Protein AF-A0A022PMG9-F1 (afdb_monomer_lite)

Secondary structure (DSSP, 8-state):
-PPPHHHHHHHHHHHHHHHHHHHTTS-EEEEHHHHT----B-TTSPBPTTS---HHHHHHHHHHHHHHHHTTSEEEEEETTEEEEEEE----

Organism: NCBI:txid2805098

Structure (mmCIF, N/CA/C/O backbone):
data_AF-A0A022PMG9-F1
#
_entry.id   AF-A0A022PMG9-F1
#
loop_
_atom_site.group_PDB
_atom_site.id
_atom_site.type_symbol
_atom_site.label_atom_id
_atom_site.label_alt_id
_atom_site.label_comp_id
_atom_site.label_asym_id
_atom_site.label_entity_id
_atom_site.label_seq_id
_atom_site.pdbx_PDB_ins_code
_atom_site.Cartn_x
_atom_site.Cartn_y
_atom_site.Cartn_z
_atom_site.occupancy
_atom_site.B_iso_or_equiv
_atom_site.auth_seq_id
_atom_site.auth_comp_id
_atom_site.auth_asym_id
_atom_site.auth_atom_id
_atom_site.pdbx_PDB_model_num
ATOM 1 N N . MET A 1 1 ? 17.743 14.261 7.035 1.00 40.28 1 MET A N 1
ATOM 2 C CA . MET A 1 1 ? 17.166 13.554 8.198 1.00 40.28 1 MET A CA 1
ATOM 3 C C . MET A 1 1 ? 16.728 12.207 7.668 1.00 40.28 1 MET A C 1
ATOM 5 O O . MET A 1 1 ? 16.035 12.203 6.663 1.00 40.28 1 MET A O 1
ATOM 9 N N . SER A 1 2 ? 17.220 11.099 8.216 1.00 53.66 2 SER A N 1
ATOM 10 C CA . SER A 1 2 ? 16.863 9.762 7.732 1.00 53.66 2 SER A CA 1
ATOM 11 C C . SER A 1 2 ? 15.374 9.529 7.982 1.00 53.66 2 SER A C 1
ATOM 13 O O . SER A 1 2 ? 14.958 9.580 9.137 1.00 53.66 2 SER A O 1
ATOM 15 N N . THR A 1 3 ? 14.587 9.300 6.933 1.00 64.75 3 THR A N 1
ATOM 16 C CA . THR A 1 3 ? 13.172 8.937 7.072 1.00 64.75 3 THR A CA 1
ATOM 17 C C . THR A 1 3 ? 13.071 7.631 7.853 1.00 64.75 3 THR A C 1
ATOM 19 O O . THR A 1 3 ? 13.715 6.636 7.515 1.00 64.75 3 THR A O 1
ATOM 22 N N . THR A 1 4 ? 12.298 7.627 8.930 1.00 85.75 4 THR A N 1
ATOM 23 C CA . THR A 1 4 ? 12.041 6.424 9.723 1.00 85.75 4 THR A CA 1
ATOM 24 C C . THR A 1 4 ? 11.052 5.505 9.002 1.00 85.75 4 THR A C 1
ATOM 26 O O . THR A 1 4 ? 10.231 5.954 8.201 1.00 85.75 4 THR A O 1
ATOM 29 N N . ASN A 1 5 ? 11.065 4.206 9.325 1.00 88.56 5 ASN A N 1
ATOM 30 C CA . ASN A 1 5 ? 10.100 3.255 8.756 1.00 88.56 5 ASN A CA 1
ATOM 31 C C . ASN A 1 5 ? 8.642 3.691 8.988 1.00 88.56 5 ASN A C 1
ATOM 33 O O . ASN A 1 5 ? 7.798 3.456 8.131 1.00 88.56 5 ASN A O 1
ATOM 37 N N . ILE A 1 6 ? 8.340 4.340 10.120 1.00 91.69 6 ILE A N 1
ATOM 38 C CA . ILE A 1 6 ? 6.976 4.794 10.419 1.00 91.69 6 ILE A CA 1
ATOM 39 C C . ILE A 1 6 ? 6.560 5.991 9.557 1.00 91.69 6 ILE A C 1
ATOM 41 O O . ILE A 1 6 ? 5.420 6.049 9.110 1.00 91.69 6 ILE A O 1
ATOM 45 N N . GLU A 1 7 ? 7.473 6.922 9.274 1.00 89.69 7 GLU A N 1
ATOM 46 C CA . GLU A 1 7 ? 7.198 8.055 8.383 1.00 89.69 7 GLU A CA 1
ATOM 47 C C . GLU A 1 7 ? 6.943 7.569 6.955 1.00 89.69 7 GLU A C 1
ATOM 49 O O . GLU A 1 7 ? 5.934 7.936 6.358 1.00 89.69 7 GLU A O 1
ATOM 54 N N . LYS A 1 8 ? 7.783 6.654 6.457 1.00 87.19 8 LYS A N 1
ATOM 55 C CA . LYS A 1 8 ? 7.614 6.038 5.134 1.00 87.19 8 LYS A CA 1
ATOM 56 C C . LYS A 1 8 ? 6.310 5.247 5.019 1.00 87.19 8 LYS A C 1
ATOM 58 O O . LYS A 1 8 ? 5.610 5.339 4.015 1.00 87.19 8 LYS A O 1
ATOM 63 N N . PHE A 1 9 ? 5.966 4.488 6.060 1.00 92.94 9 PHE A N 1
ATOM 64 C CA . PHE A 1 9 ? 4.685 3.791 6.140 1.00 92.94 9 PHE A CA 1
ATOM 65 C C . PHE A 1 9 ? 3.512 4.771 6.054 1.00 92.94 9 PHE A C 1
ATOM 67 O O . PHE A 1 9 ? 2.629 4.590 5.220 1.00 92.94 9 PHE A O 1
ATOM 74 N N . ASN A 1 10 ? 3.523 5.835 6.861 1.00 91.69 10 ASN A N 1
ATOM 75 C CA . ASN A 1 10 ? 2.454 6.834 6.868 1.00 91.69 10 ASN A CA 1
ATOM 76 C C . ASN A 1 10 ? 2.289 7.523 5.507 1.00 91.69 10 ASN A C 1
ATOM 78 O O . ASN A 1 10 ? 1.161 7.764 5.082 1.00 91.69 10 ASN A O 1
ATOM 82 N N . GLU A 1 11 ? 3.392 7.815 4.819 1.00 91.00 11 GLU A N 1
ATOM 83 C CA . GLU A 1 11 ? 3.376 8.413 3.484 1.00 91.00 11 GLU A CA 1
ATOM 84 C C . GLU A 1 11 ? 2.707 7.488 2.458 1.00 91.00 11 GLU A C 1
ATOM 86 O O . GLU A 1 11 ? 1.732 7.879 1.812 1.00 91.00 11 GLU A O 1
ATOM 91 N N . ILE A 1 12 ? 3.154 6.229 2.376 1.00 92.06 12 ILE A N 1
ATOM 92 C CA . ILE A 1 12 ? 2.588 5.226 1.460 1.00 92.06 12 ILE A CA 1
ATOM 93 C C . ILE A 1 12 ? 1.100 5.000 1.751 1.00 92.06 12 ILE A C 1
ATOM 95 O O . ILE A 1 12 ? 0.280 4.985 0.831 1.00 92.06 12 ILE A O 1
ATOM 99 N N . VAL A 1 13 ? 0.729 4.862 3.027 1.00 94.56 13 VAL A N 1
ATOM 100 C CA . VAL A 1 13 ? -0.670 4.705 3.451 1.00 94.56 13 VAL A CA 1
ATOM 101 C C . VAL A 1 13 ? -1.508 5.913 3.036 1.00 94.56 13 VAL A C 1
ATOM 103 O O . VAL A 1 13 ? -2.618 5.737 2.531 1.00 94.56 13 VAL A O 1
ATOM 106 N N . GLY A 1 14 ? -0.984 7.130 3.202 1.00 93.44 14 GLY A N 1
ATOM 107 C CA . GLY A 1 14 ? -1.653 8.362 2.788 1.00 93.44 14 GLY A CA 1
ATOM 108 C C . GLY A 1 14 ? -1.971 8.378 1.293 1.00 93.44 14 GLY A C 1
ATOM 109 O O . GLY A 1 14 ? -3.105 8.672 0.910 1.00 93.44 14 GLY A O 1
ATOM 110 N N . ILE A 1 15 ? -1.009 7.987 0.453 1.00 92.94 15 ILE A N 1
ATOM 111 C CA . ILE A 1 15 ? -1.184 7.907 -1.006 1.00 92.94 15 ILE A CA 1
ATOM 112 C C . ILE A 1 15 ? -2.211 6.828 -1.378 1.00 92.94 15 ILE A C 1
ATOM 114 O O . ILE A 1 15 ? -3.120 7.086 -2.172 1.00 92.94 15 ILE A O 1
ATOM 118 N N . ILE A 1 16 ? -2.104 5.630 -0.789 1.00 94.44 16 ILE A N 1
ATOM 119 C CA . ILE A 1 16 ? -3.039 4.519 -1.027 1.00 94.44 16 ILE A CA 1
ATOM 120 C C . ILE A 1 16 ? -4.467 4.940 -0.678 1.00 94.44 16 ILE A C 1
ATOM 122 O O . ILE A 1 16 ? -5.378 4.780 -1.491 1.00 94.44 16 ILE A O 1
ATOM 126 N N . PHE A 1 17 ? -4.676 5.488 0.519 1.00 94.81 17 PHE A N 1
ATOM 127 C CA . PHE A 1 17 ? -6.003 5.913 0.945 1.00 94.81 17 PHE A CA 1
ATOM 128 C C . PHE A 1 17 ? -6.529 7.067 0.104 1.00 94.81 17 PHE A C 1
ATOM 130 O O . PHE A 1 17 ? -7.700 7.016 -0.255 1.00 94.81 17 PHE A O 1
ATOM 137 N N . GLY A 1 18 ? -5.700 8.039 -0.285 1.00 94.19 18 GLY A N 1
ATOM 138 C CA . GLY A 1 18 ? -6.102 9.095 -1.219 1.00 94.19 18 GLY A CA 1
ATOM 139 C C . GLY A 1 18 ? -6.720 8.521 -2.497 1.00 94.19 18 GLY A C 1
ATOM 140 O O . GLY A 1 18 ? -7.879 8.802 -2.800 1.00 94.19 18 GLY A O 1
ATOM 141 N N . LYS A 1 19 ? -6.004 7.612 -3.172 1.00 94.12 19 LYS A N 1
ATOM 142 C CA . LYS A 1 19 ? -6.488 6.947 -4.397 1.00 94.12 19 LYS A CA 1
ATOM 143 C C . LYS A 1 19 ? -7.774 6.145 -4.179 1.00 94.12 19 LYS A C 1
ATOM 145 O O . LYS A 1 19 ? -8.690 6.194 -5.003 1.00 94.12 19 LYS A O 1
ATOM 150 N N . LEU A 1 20 ? -7.854 5.392 -3.079 1.00 94.50 20 LEU A N 1
ATOM 151 C CA . LEU A 1 20 ? -9.038 4.591 -2.759 1.00 94.50 20 LEU A CA 1
ATOM 152 C C . LEU A 1 20 ? -10.255 5.462 -2.423 1.00 94.50 20 LEU A C 1
ATOM 154 O O . LEU A 1 20 ? -11.361 5.120 -2.837 1.00 94.50 20 LEU A O 1
ATOM 158 N N . TYR A 1 21 ? -10.068 6.577 -1.711 1.00 94.25 21 TYR A N 1
ATOM 159 C CA . TYR A 1 21 ? -11.139 7.526 -1.403 1.00 94.25 21 TYR A CA 1
ATOM 160 C C . TYR A 1 21 ? -11.649 8.231 -2.659 1.00 94.25 21 TYR A C 1
ATOM 162 O O . TYR A 1 21 ? -12.860 8.331 -2.838 1.00 94.25 21 TYR A O 1
ATOM 170 N N . GLU A 1 22 ? -10.754 8.665 -3.547 1.00 95.00 22 GLU A N 1
ATOM 171 C CA . GLU A 1 22 ? -11.121 9.280 -4.831 1.00 95.00 22 GLU A CA 1
ATOM 172 C C . GLU A 1 22 ? -11.927 8.333 -5.724 1.00 95.00 22 GLU A C 1
ATOM 174 O O . GLU A 1 22 ? -12.825 8.765 -6.447 1.00 95.00 22 GLU A O 1
ATOM 179 N N . SER A 1 23 ? -11.624 7.036 -5.660 1.00 94.75 23 SER A N 1
ATOM 180 C CA . SER A 1 23 ? -12.257 6.022 -6.504 1.00 94.75 23 SER A CA 1
ATOM 181 C C . SER A 1 23 ? -13.467 5.354 -5.856 1.00 94.75 23 SER A C 1
ATOM 183 O O . SER A 1 2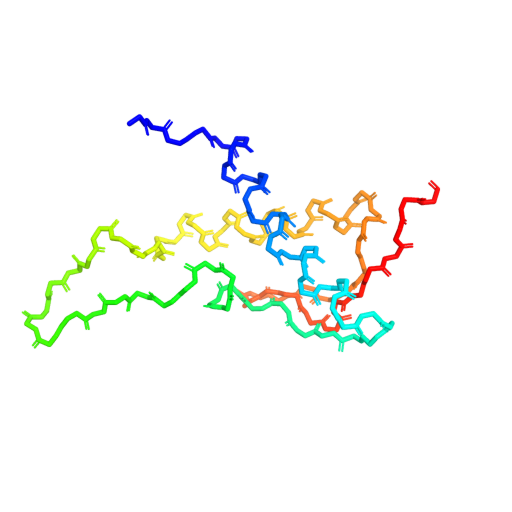3 ? -14.152 4.577 -6.519 1.00 94.75 23 SER A O 1
ATOM 185 N N . PHE A 1 24 ? -13.752 5.608 -4.578 1.00 91.50 24 PHE A N 1
ATOM 186 C CA . PHE A 1 24 ? -14.791 4.889 -3.846 1.00 91.50 24 PHE A CA 1
ATOM 187 C C . PHE A 1 24 ? -16.174 5.028 -4.518 1.00 91.50 24 PHE A C 1
ATOM 189 O O . PHE A 1 24 ? -16.568 6.137 -4.885 1.00 91.50 24 PHE A O 1
ATOM 196 N N . PRO A 1 25 ? -16.965 3.940 -4.649 1.00 93.19 25 PRO A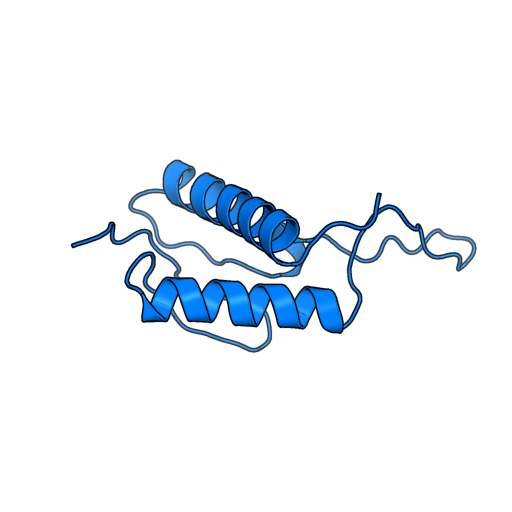 N 1
ATOM 197 C CA . PRO A 1 25 ? -16.732 2.565 -4.178 1.00 93.19 25 PRO A CA 1
ATOM 198 C C . PRO A 1 25 ? -16.107 1.634 -5.237 1.00 93.19 25 PRO A C 1
ATOM 200 O O . PRO A 1 25 ? -16.213 0.409 -5.135 1.00 93.19 25 PRO A O 1
ATOM 203 N N . LEU A 1 26 ? -15.520 2.186 -6.300 1.00 95.19 26 LEU A N 1
ATOM 204 C CA . LEU A 1 26 ? -14.916 1.409 -7.376 1.00 95.19 26 LEU A CA 1
ATOM 205 C C . LEU A 1 26 ? -13.629 0.731 -6.907 1.00 95.19 26 LEU A C 1
ATOM 207 O O . LEU A 1 26 ? -12.859 1.257 -6.106 1.00 95.19 26 LEU A O 1
ATOM 211 N N . LYS A 1 27 ? -13.407 -0.465 -7.450 1.00 96.50 27 LYS A N 1
ATOM 212 C CA . LYS A 1 27 ? -12.176 -1.226 -7.255 1.00 96.50 27 LYS A CA 1
ATOM 213 C C . LYS A 1 27 ? -11.125 -0.712 -8.229 1.00 96.50 27 LYS A C 1
ATOM 215 O O . LYS A 1 27 ? -11.422 -0.623 -9.420 1.00 96.50 27 LYS A O 1
ATOM 220 N N . ILE A 1 28 ? -9.921 -0.453 -7.741 1.00 96.31 28 ILE A N 1
ATOM 221 C CA . ILE A 1 28 ? -8.785 -0.003 -8.555 1.00 96.31 28 ILE A CA 1
ATOM 222 C C . ILE A 1 28 ? -7.585 -0.921 -8.365 1.00 96.31 28 ILE A C 1
ATOM 224 O O . ILE A 1 28 ? -7.526 -1.679 -7.401 1.00 96.31 28 ILE A O 1
ATOM 228 N N . ASP A 1 29 ? -6.626 -0.849 -9.275 1.00 95.38 29 ASP A N 1
ATOM 229 C CA . ASP A 1 29 ? -5.336 -1.495 -9.073 1.00 95.38 29 ASP A CA 1
ATOM 230 C C . ASP A 1 29 ? -4.390 -0.506 -8.375 1.00 95.38 29 ASP A C 1
ATOM 232 O O . ASP A 1 29 ? -4.367 0.681 -8.693 1.00 95.38 29 ASP A O 1
ATOM 236 N N . LEU A 1 30 ? -3.659 -0.989 -7.372 1.00 93.88 30 LEU A N 1
ATOM 237 C CA . LEU A 1 30 ? -2.607 -0.259 -6.670 1.00 93.88 30 LEU A CA 1
ATOM 238 C C . LEU A 1 30 ? -1.276 -0.888 -7.063 1.00 93.88 30 LEU A C 1
ATOM 240 O O . LEU A 1 30 ? -0.895 -1.926 -6.515 1.00 93.88 30 LEU A O 1
ATOM 244 N N . LEU A 1 31 ? -0.584 -0.282 -8.021 1.00 88.81 31 LEU A N 1
ATOM 245 C CA . LEU A 1 31 ? 0.711 -0.761 -8.492 1.00 88.81 31 LEU A CA 1
ATOM 246 C C . LEU A 1 31 ? 1.838 0.013 -7.811 1.00 88.81 31 LEU A C 1
ATOM 248 O O . LEU A 1 31 ? 1.754 1.232 -7.670 1.00 88.81 31 LEU A O 1
ATOM 252 N N . SER A 1 32 ? 2.926 -0.668 -7.443 1.00 83.69 32 SER A N 1
ATOM 253 C CA . SER A 1 32 ? 4.063 -0.027 -6.760 1.00 83.69 32 SER A CA 1
ATOM 254 C C . SER A 1 32 ? 4.612 1.174 -7.536 1.00 83.69 32 SER A C 1
ATOM 256 O O . SER A 1 32 ? 4.939 2.202 -6.950 1.00 83.69 32 SER A O 1
ATOM 258 N N . ILE A 1 33 ? 4.636 1.061 -8.867 1.00 79.69 33 ILE A N 1
ATOM 259 C CA . ILE A 1 33 ? 5.109 2.092 -9.800 1.00 79.69 33 ILE A CA 1
ATOM 260 C C . ILE A 1 33 ? 4.266 3.376 -9.760 1.00 79.69 33 ILE A C 1
ATOM 262 O O . ILE A 1 33 ? 4.776 4.465 -9.989 1.00 79.69 33 ILE A O 1
ATOM 266 N N . GLU A 1 34 ? 2.978 3.273 -9.424 1.00 77.44 34 GLU A N 1
ATOM 267 C CA . GLU A 1 34 ? 2.053 4.411 -9.360 1.00 77.44 34 GLU A CA 1
ATOM 268 C C . GLU A 1 34 ? 2.016 5.076 -7.979 1.00 77.44 34 GLU A C 1
ATOM 270 O O . GLU A 1 34 ? 1.376 6.117 -7.813 1.00 77.44 34 GLU A O 1
ATOM 275 N N . ILE A 1 35 ? 2.627 4.435 -6.981 1.00 76.38 35 ILE A N 1
ATOM 276 C CA . ILE A 1 35 ? 2.604 4.858 -5.578 1.00 76.38 35 ILE A CA 1
ATOM 277 C C . ILE A 1 35 ? 3.969 5.398 -5.164 1.00 76.38 35 ILE A C 1
ATOM 279 O O . ILE A 1 35 ? 4.034 6.440 -4.523 1.00 76.38 35 ILE A O 1
ATOM 283 N N . ILE A 1 36 ? 5.044 4.707 -5.544 1.00 74.75 36 ILE A N 1
ATOM 284 C CA . ILE A 1 36 ? 6.425 5.057 -5.184 1.00 74.75 36 ILE A CA 1
ATOM 285 C C . ILE A 1 36 ? 7.200 5.634 -6.390 1.00 74.75 36 ILE A C 1
ATOM 287 O O . ILE A 1 36 ? 8.234 6.269 -6.206 1.00 74.75 36 ILE A O 1
ATOM 291 N N . GLY A 1 37 ? 6.674 5.486 -7.614 1.00 65.50 37 GLY A N 1
ATOM 292 C CA . GLY A 1 37 ? 7.240 6.043 -8.850 1.00 65.50 37 GLY A CA 1
ATOM 293 C C . GLY A 1 37 ? 8.051 5.051 -9.696 1.00 65.50 37 GLY A C 1
ATOM 294 O O . GLY A 1 37 ? 8.231 3.890 -9.330 1.00 65.50 37 GLY A O 1
ATOM 295 N N . GLU A 1 38 ? 8.523 5.514 -10.861 1.00 53.06 38 GLU A N 1
ATOM 296 C CA . GLU A 1 38 ? 9.526 4.828 -11.695 1.00 53.06 38 GLU A CA 1
ATOM 297 C C . GLU A 1 38 ? 10.948 5.191 -11.238 1.00 53.06 38 GLU A C 1
ATOM 299 O O . GLU A 1 38 ? 11.160 6.314 -10.769 1.00 53.06 38 GL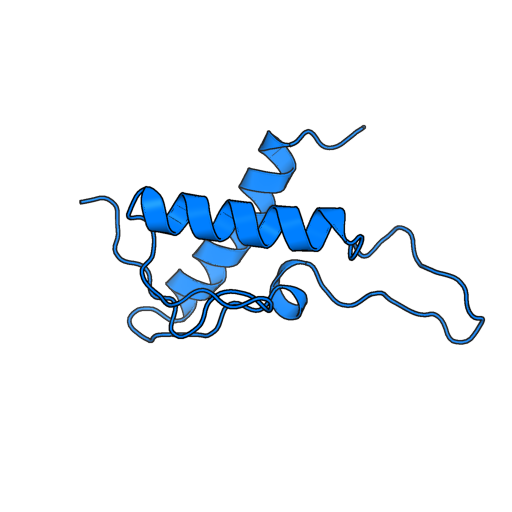U A O 1
ATOM 304 N N . PRO A 1 39 ? 11.960 4.326 -11.454 1.00 50.00 39 PRO A N 1
ATOM 305 C CA . PRO A 1 39 ? 13.337 4.793 -11.441 1.00 50.00 39 PRO A CA 1
ATOM 306 C C . PRO A 1 39 ? 13.502 5.826 -12.559 1.00 50.00 39 PRO A C 1
ATOM 308 O O . PRO A 1 39 ? 13.418 5.486 -13.741 1.00 50.00 39 PRO A O 1
ATOM 311 N N . LEU A 1 40 ? 13.772 7.085 -12.209 1.00 45.94 40 LEU A N 1
ATOM 312 C CA . LEU A 1 40 ? 14.234 8.062 -13.191 1.00 45.94 40 LEU A CA 1
ATOM 313 C C . LEU A 1 40 ? 15.627 7.638 -13.672 1.00 45.94 40 LEU A C 1
ATOM 315 O O . LEU A 1 40 ? 16.633 7.919 -13.022 1.00 45.94 40 LEU A O 1
ATOM 319 N N . GLN A 1 41 ? 15.689 6.951 -14.815 1.00 44.88 41 GLN A N 1
ATOM 320 C CA . GLN A 1 41 ? 16.919 6.875 -15.598 1.00 44.88 41 GLN A CA 1
ATOM 321 C C . GLN A 1 41 ? 17.063 8.177 -16.378 1.00 44.88 41 GLN A C 1
ATOM 323 O O . GLN A 1 41 ? 16.299 8.440 -17.310 1.00 44.88 41 GLN A O 1
ATOM 328 N N . TYR A 1 42 ? 18.054 8.991 -16.020 1.00 50.97 42 TYR A N 1
ATOM 329 C CA . TYR A 1 42 ? 18.463 10.079 -16.896 1.00 50.97 42 TYR A CA 1
ATOM 330 C C . TYR A 1 42 ? 19.122 9.515 -18.158 1.00 50.97 42 TYR A C 1
ATOM 332 O O . TYR A 1 42 ? 19.756 8.459 -18.146 1.00 50.97 42 TYR A O 1
ATOM 340 N N . SER A 1 43 ? 19.013 10.257 -19.260 1.00 48.69 43 SER A N 1
ATOM 341 C CA . SER A 1 43 ? 19.591 9.909 -20.565 1.00 48.69 43 SER A CA 1
ATOM 342 C C . SER A 1 43 ? 21.120 9.742 -20.558 1.00 48.69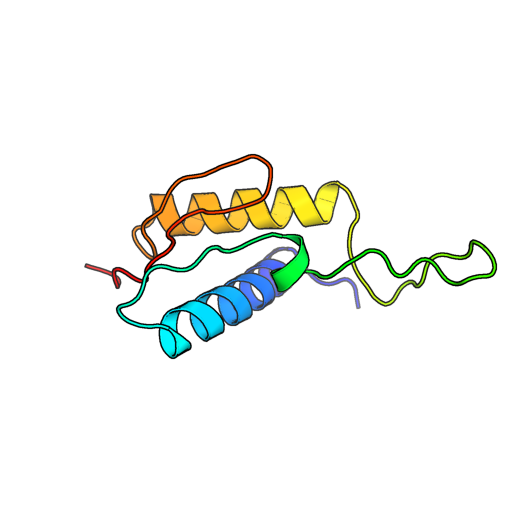 43 SER A C 1
ATOM 344 O O . SER A 1 43 ? 21.679 9.277 -21.549 1.00 48.69 43 SER A O 1
ATOM 346 N N . ASP A 1 44 ? 21.801 10.144 -19.480 1.00 63.91 44 ASP A N 1
ATOM 347 C CA . ASP A 1 44 ? 23.247 9.989 -19.282 1.00 63.91 44 ASP A CA 1
ATOM 348 C C . ASP A 1 44 ? 23.634 8.724 -18.483 1.00 63.91 44 ASP A C 1
ATOM 350 O O . ASP A 1 44 ? 24.819 8.480 -18.256 1.00 63.91 44 ASP A O 1
ATOM 354 N N . GLY A 1 45 ? 22.654 7.909 -18.076 1.00 53.12 45 GLY A N 1
ATOM 355 C CA . GLY A 1 45 ? 22.867 6.692 -17.292 1.00 53.12 45 GLY A CA 1
ATOM 356 C C . GLY A 1 45 ? 23.055 6.916 -15.788 1.00 53.12 45 GLY A C 1
ATOM 357 O O . GLY A 1 45 ? 23.395 5.963 -15.084 1.00 53.12 45 GLY A O 1
ATOM 358 N N . THR A 1 46 ? 22.846 8.133 -15.278 1.00 53.16 46 THR A N 1
ATOM 359 C CA . THR A 1 46 ? 22.825 8.424 -13.840 1.00 53.16 46 THR A CA 1
ATOM 360 C C . THR A 1 46 ? 21.433 8.212 -13.240 1.00 53.16 46 THR A C 1
ATOM 362 O O . THR A 1 46 ? 20.404 8.400 -13.894 1.00 53.16 46 THR A O 1
ATOM 365 N N . TYR A 1 47 ? 21.412 7.780 -11.980 1.00 50.94 47 TYR A N 1
ATOM 366 C CA . TYR A 1 47 ? 20.194 7.599 -11.192 1.00 50.94 47 TYR A CA 1
ATOM 367 C C . TYR A 1 47 ? 19.941 8.870 -10.370 1.00 50.94 47 TYR A C 1
ATOM 369 O O . TYR A 1 47 ? 20.878 9.389 -9.760 1.00 50.94 47 TYR A O 1
ATOM 377 N N . SER A 1 48 ? 18.704 9.380 -10.354 1.00 45.88 48 SER A N 1
ATOM 378 C CA . SER A 1 48 ? 18.320 10.451 -9.423 1.00 45.88 48 SER A CA 1
ATOM 379 C C . SER A 1 48 ? 18.168 9.892 -8.004 1.00 45.88 48 SER A C 1
ATOM 381 O O . SER A 1 48 ? 17.633 8.802 -7.815 1.00 45.88 48 SER A O 1
ATOM 383 N N . ASP A 1 49 ? 18.616 10.658 -7.010 1.00 46.53 49 ASP A N 1
ATOM 384 C CA . ASP A 1 49 ? 18.379 10.393 -5.579 1.00 46.53 49 ASP A CA 1
ATOM 385 C C . ASP A 1 49 ? 16.935 10.773 -5.161 1.00 46.53 49 ASP A C 1
ATOM 387 O O . ASP A 1 49 ? 16.542 10.610 -4.012 1.00 46.53 49 ASP A O 1
ATOM 391 N N . GLU A 1 50 ? 16.132 11.299 -6.094 1.00 44.03 50 GLU A N 1
ATOM 392 C CA . GLU A 1 50 ? 14.827 11.925 -5.842 1.00 44.03 50 GLU A CA 1
ATOM 393 C C . GLU A 1 50 ? 13.614 11.061 -6.228 1.00 44.03 50 GLU A C 1
ATOM 395 O O . GLU A 1 50 ? 12.489 11.517 -6.051 1.00 44.03 50 GLU A O 1
ATOM 400 N N . LEU A 1 51 ? 13.790 9.815 -6.691 1.00 44.75 51 LEU A N 1
ATOM 401 C CA . LEU A 1 51 ? 12.680 8.870 -6.899 1.00 44.75 51 LEU A CA 1
ATOM 402 C C . LEU A 1 51 ? 13.086 7.420 -6.573 1.00 44.75 51 LEU A C 1
ATOM 404 O O . LEU A 1 51 ? 14.000 6.841 -7.159 1.00 44.75 51 LEU A O 1
ATOM 408 N N . CYS A 1 52 ? 12.393 6.868 -5.573 1.00 51.09 52 CYS A N 1
ATOM 409 C CA . CYS A 1 52 ? 12.681 5.622 -4.866 1.00 51.09 52 CYS A CA 1
ATOM 410 C C . CYS A 1 52 ? 12.147 4.388 -5.603 1.00 51.09 52 CYS A C 1
ATOM 412 O O . CYS A 1 52 ? 10.973 4.053 -5.486 1.00 51.09 52 CYS A O 1
ATOM 414 N N . THR A 1 53 ? 13.011 3.620 -6.262 1.00 60.16 53 THR A N 1
ATOM 415 C CA . THR A 1 53 ? 12.712 2.198 -6.501 1.00 60.16 53 THR A CA 1
ATOM 416 C C . THR A 1 53 ? 13.933 1.343 -6.218 1.00 60.16 53 THR A C 1
ATOM 418 O O . THR A 1 53 ? 14.460 0.648 -7.092 1.00 60.16 53 THR A O 1
ATOM 421 N N . THR A 1 54 ? 14.414 1.374 -4.980 1.00 70.06 54 THR A N 1
ATOM 422 C CA . THR A 1 54 ? 15.215 0.244 -4.514 1.00 70.06 54 THR A CA 1
ATOM 423 C C . THR A 1 54 ? 14.305 -0.984 -4.408 1.00 70.06 54 THR A C 1
ATOM 425 O O . THR A 1 54 ? 13.092 -0.878 -4.203 1.00 70.06 54 THR A O 1
ATOM 428 N N . VAL A 1 55 ? 14.878 -2.184 -4.523 1.00 76.06 55 VAL A N 1
ATOM 429 C CA . VAL A 1 55 ? 14.150 -3.440 -4.246 1.00 76.06 55 VAL A CA 1
ATOM 430 C C . VAL A 1 55 ? 13.519 -3.407 -2.844 1.00 76.06 55 VAL A C 1
ATOM 432 O O . VAL A 1 55 ? 12.466 -4.004 -2.615 1.00 76.06 55 VAL A O 1
ATOM 435 N N . GLU A 1 56 ? 14.137 -2.673 -1.918 1.00 82.94 56 GLU A N 1
ATOM 436 C CA . GLU A 1 56 ? 13.647 -2.471 -0.559 1.00 82.94 56 GLU A CA 1
ATOM 437 C C . GLU A 1 56 ? 12.394 -1.589 -0.510 1.00 82.94 56 GLU A C 1
ATOM 439 O O . GLU A 1 56 ? 11.482 -1.898 0.252 1.00 82.94 56 GLU A O 1
ATOM 444 N N . ASP A 1 57 ? 12.286 -0.549 -1.343 1.00 83.50 57 ASP A N 1
ATOM 445 C CA . ASP A 1 57 ? 11.085 0.296 -1.428 1.00 83.50 57 ASP A CA 1
ATOM 446 C C . ASP A 1 57 ? 9.882 -0.478 -1.961 1.00 83.50 57 ASP A C 1
ATOM 448 O O . ASP A 1 57 ? 8.802 -0.431 -1.371 1.00 83.50 57 ASP A O 1
ATOM 452 N N . HIS A 1 58 ? 10.089 -1.251 -3.032 1.00 84.94 58 HIS A N 1
ATOM 453 C CA . HIS A 1 58 ? 9.049 -2.114 -3.598 1.00 84.94 58 HIS A CA 1
ATOM 454 C C . HIS A 1 58 ? 8.556 -3.132 -2.572 1.00 84.94 58 HIS A C 1
ATOM 456 O O . HIS A 1 58 ? 7.352 -3.303 -2.383 1.00 84.94 58 HIS A O 1
ATOM 462 N N . ARG A 1 59 ? 9.489 -3.779 -1.864 1.00 89.06 59 ARG A N 1
ATOM 463 C CA . ARG A 1 59 ? 9.150 -4.711 -0.788 1.00 89.06 59 ARG A CA 1
ATOM 464 C C . ARG A 1 59 ? 8.386 -4.016 0.337 1.00 89.06 59 ARG A C 1
ATOM 466 O O . ARG A 1 59 ? 7.381 -4.549 0.791 1.00 89.06 59 ARG A O 1
ATOM 473 N N . PHE A 1 60 ? 8.821 -2.825 0.744 1.00 92.00 60 PHE A N 1
ATOM 474 C CA . PHE A 1 60 ? 8.169 -2.057 1.800 1.00 92.00 60 PHE A CA 1
ATOM 475 C C . PHE A 1 60 ? 6.717 -1.718 1.443 1.00 92.00 60 PHE A C 1
ATOM 477 O O . PHE A 1 60 ? 5.834 -1.816 2.293 1.00 92.00 60 PHE A O 1
ATOM 484 N N . PHE A 1 61 ? 6.443 -1.357 0.187 1.00 92.62 61 PHE A N 1
ATOM 485 C CA . PHE A 1 61 ? 5.076 -1.143 -0.284 1.00 92.62 61 PHE A CA 1
ATOM 486 C C . PHE A 1 61 ? 4.232 -2.414 -0.243 1.00 92.62 61 PHE A C 1
ATOM 488 O O . PHE A 1 61 ? 3.122 -2.366 0.284 1.00 92.62 61 PHE A O 1
ATOM 495 N N . LEU A 1 62 ? 4.745 -3.545 -0.739 1.00 93.69 62 LEU A N 1
ATOM 496 C CA . LEU A 1 62 ? 4.008 -4.811 -0.687 1.00 93.69 62 LEU A CA 1
ATOM 497 C C . LEU A 1 62 ? 3.681 -5.205 0.759 1.00 93.69 62 LEU A C 1
ATOM 499 O O . LEU A 1 62 ? 2.528 -5.512 1.055 1.00 93.69 62 LEU A O 1
ATOM 503 N N . ASP A 1 63 ? 4.658 -5.106 1.664 1.00 96.19 63 ASP A N 1
ATOM 504 C CA . ASP A 1 63 ? 4.469 -5.389 3.091 1.00 96.19 63 ASP A CA 1
ATOM 505 C C . ASP A 1 63 ? 3.472 -4.397 3.739 1.00 96.19 63 ASP A C 1
ATOM 507 O O . ASP A 1 63 ? 2.663 -4.780 4.584 1.00 96.19 63 ASP A O 1
ATOM 511 N N . THR A 1 64 ? 3.463 -3.128 3.309 1.00 95.94 64 THR A N 1
ATOM 512 C CA . THR A 1 64 ? 2.494 -2.111 3.767 1.00 95.94 64 THR A CA 1
ATOM 513 C C . THR A 1 64 ? 1.071 -2.450 3.327 1.00 95.94 64 THR A C 1
ATOM 515 O O . THR A 1 64 ? 0.134 -2.384 4.124 1.00 95.94 64 THR A O 1
ATOM 518 N N . VAL A 1 65 ? 0.889 -2.831 2.063 1.00 95.81 65 VAL A N 1
ATOM 519 C CA . VAL A 1 65 ? -0.416 -3.208 1.512 1.00 95.81 65 VAL A CA 1
ATOM 520 C C . VAL A 1 65 ? -0.943 -4.484 2.169 1.00 95.81 65 VAL A C 1
ATOM 522 O O . VAL A 1 65 ? -2.118 -4.534 2.540 1.00 95.81 65 VAL A O 1
ATOM 525 N N . ASP A 1 66 ? -0.086 -5.489 2.356 1.00 96.56 66 ASP A N 1
ATOM 526 C CA . ASP A 1 66 ? -0.434 -6.730 3.055 1.00 96.56 66 ASP A CA 1
ATOM 527 C C . ASP A 1 66 ? -0.885 -6.456 4.497 1.00 96.56 66 ASP A C 1
ATOM 529 O O . ASP A 1 66 ? -1.923 -6.959 4.939 1.00 96.56 66 ASP A O 1
ATOM 533 N N . TRP A 1 67 ? -0.181 -5.566 5.204 1.00 96.75 67 TRP A N 1
ATOM 534 C CA . TRP A 1 67 ? -0.569 -5.144 6.546 1.00 96.75 67 TRP A CA 1
ATOM 535 C C . TRP A 1 67 ? -1.954 -4.481 6.561 1.00 96.75 67 TRP A C 1
ATOM 537 O O . TRP A 1 67 ? -2.786 -4.815 7.409 1.00 96.75 67 TRP A O 1
ATOM 547 N N . LEU A 1 68 ? -2.239 -3.581 5.613 1.00 95.69 68 LEU A N 1
ATOM 548 C CA . LEU A 1 68 ? -3.546 -2.918 5.502 1.00 95.69 68 LEU A CA 1
ATOM 549 C C . LEU A 1 68 ? -4.677 -3.919 5.238 1.00 95.69 68 LEU A C 1
ATOM 551 O O . LEU A 1 68 ? -5.756 -3.788 5.817 1.00 95.69 68 LEU A O 1
ATOM 555 N N . MET A 1 69 ? -4.435 -4.924 4.394 1.00 94.94 69 MET A N 1
ATOM 556 C CA . MET A 1 69 ? -5.401 -5.990 4.122 1.00 94.94 69 MET A CA 1
ATOM 557 C C . MET A 1 69 ? -5.653 -6.858 5.347 1.00 94.94 69 MET A C 1
ATOM 559 O O . MET A 1 69 ? -6.804 -7.091 5.715 1.00 94.94 69 MET A O 1
ATOM 563 N N . THR A 1 70 ? -4.582 -7.297 6.003 1.00 95.06 70 THR A N 1
ATOM 564 C CA . THR A 1 70 ? -4.648 -8.159 7.188 1.00 95.06 70 THR A CA 1
ATOM 565 C C . THR A 1 70 ? -5.385 -7.483 8.345 1.00 95.06 70 THR A C 1
ATOM 567 O O . THR A 1 70 ? -6.107 -8.147 9.085 1.00 95.06 70 THR A O 1
ATOM 570 N N . ASN A 1 71 ? -5.266 -6.158 8.476 1.00 94.94 71 ASN A N 1
ATOM 571 C CA . ASN A 1 71 ? -5.963 -5.375 9.501 1.00 94.94 71 ASN A CA 1
ATOM 572 C C . ASN A 1 71 ? -7.342 -4.851 9.053 1.00 94.94 71 ASN A C 1
ATOM 574 O O . ASN A 1 71 ? -7.976 -4.100 9.789 1.00 94.94 71 ASN A O 1
ATOM 578 N N . GLY A 1 72 ? -7.827 -5.239 7.868 1.00 93.62 72 GLY A N 1
ATOM 579 C CA . GLY A 1 72 ? -9.189 -4.935 7.418 1.00 93.62 72 GLY A CA 1
ATOM 580 C C . GLY A 1 72 ? -9.415 -3.507 6.915 1.00 93.62 72 GLY A C 1
ATOM 581 O O . GLY A 1 72 ? -10.558 -3.075 6.825 1.00 93.62 72 GLY A O 1
ATOM 582 N N . TYR A 1 73 ? -8.365 -2.765 6.556 1.00 94.44 73 TYR A N 1
ATOM 583 C CA . TYR A 1 73 ? -8.507 -1.411 6.003 1.00 94.44 73 TYR A CA 1
ATOM 584 C C . TYR A 1 73 ? -8.912 -1.407 4.521 1.00 94.44 73 TYR A C 1
ATOM 586 O O . TYR A 1 73 ? -9.652 -0.527 4.071 1.00 94.44 73 TYR A O 1
ATOM 594 N N . LEU A 1 74 ? -8.436 -2.388 3.750 1.00 94.75 74 LEU A N 1
ATOM 595 C CA . LEU A 1 74 ? -8.755 -2.550 2.330 1.00 94.75 74 LEU A CA 1
ATOM 596 C C . LEU A 1 74 ? -8.908 -4.032 1.957 1.00 94.75 74 LEU A C 1
ATOM 598 O O . LEU A 1 74 ? -8.334 -4.907 2.600 1.00 94.75 74 LEU A O 1
ATOM 602 N N . ALA A 1 75 ? -9.667 -4.317 0.901 1.00 95.38 75 ALA A N 1
ATOM 603 C CA . ALA A 1 75 ? -9.806 -5.652 0.319 1.00 95.38 75 ALA A CA 1
ATOM 604 C C . ALA A 1 75 ? -9.273 -5.663 -1.113 1.00 95.38 75 ALA A C 1
ATOM 606 O O . ALA A 1 75 ? -9.454 -4.690 -1.838 1.00 95.38 75 ALA A O 1
ATOM 607 N N . GLY A 1 76 ? -8.678 -6.775 -1.545 1.00 95.00 76 GLY A N 1
ATOM 608 C CA . GLY A 1 76 ? -8.119 -6.919 -2.889 1.00 95.00 76 GLY A CA 1
ATOM 609 C C . GLY A 1 76 ? -7.424 -8.263 -3.089 1.00 95.00 76 GLY A C 1
ATOM 610 O O . GLY A 1 76 ? -7.705 -9.232 -2.382 1.00 95.00 76 GLY A O 1
ATOM 611 N N . THR A 1 77 ? -6.534 -8.346 -4.072 1.00 96.38 77 THR A N 1
ATOM 612 C CA . THR A 1 77 ? -5.745 -9.552 -4.365 1.00 96.38 77 THR A CA 1
ATOM 613 C C . THR A 1 77 ? -4.283 -9.184 -4.583 1.00 96.38 77 THR A C 1
ATOM 615 O O . THR A 1 77 ? -3.984 -8.396 -5.478 1.00 96.38 77 THR A O 1
ATOM 618 N N . MET A 1 78 ? -3.378 -9.764 -3.785 1.00 94.69 78 MET A N 1
ATOM 619 C CA . MET A 1 78 ? -1.936 -9.527 -3.924 1.00 94.69 78 MET A CA 1
ATOM 620 C C . MET A 1 78 ? -1.339 -10.178 -5.161 1.00 94.69 78 MET A C 1
ATOM 622 O O . MET A 1 78 ? -1.670 -11.307 -5.526 1.00 94.69 78 MET A O 1
ATOM 626 N N . SER A 1 79 ? -0.392 -9.459 -5.752 1.00 91.38 79 SER A N 1
ATOM 627 C CA . SER A 1 79 ? 0.556 -9.940 -6.744 1.00 91.38 79 SER A CA 1
ATOM 628 C C . SER 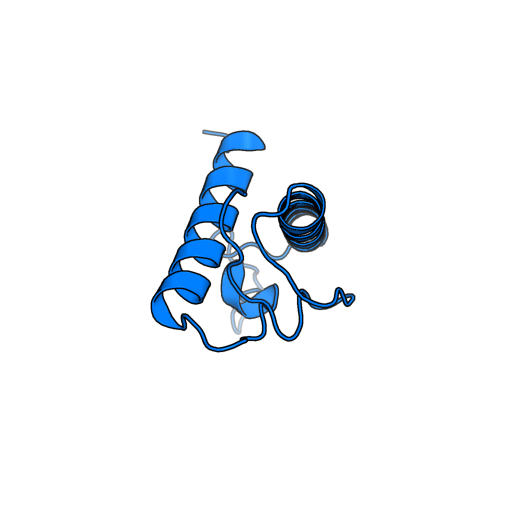A 1 79 ? 1.949 -9.383 -6.445 1.00 91.38 79 SER A C 1
ATOM 630 O O . SER A 1 79 ? 2.132 -8.528 -5.581 1.00 91.38 79 SER A O 1
ATOM 632 N N . SER A 1 80 ? 2.955 -9.833 -7.193 1.00 84.75 80 SER A N 1
ATOM 633 C CA . SER A 1 80 ? 4.310 -9.283 -7.095 1.00 84.75 80 SER A CA 1
ATOM 634 C C . SER A 1 80 ? 4.414 -7.816 -7.532 1.00 84.75 80 SER A C 1
ATOM 636 O O . SER A 1 80 ? 5.441 -7.195 -7.274 1.00 84.75 80 SER A O 1
ATOM 638 N N . ALA A 1 81 ? 3.400 -7.277 -8.218 1.00 82.19 81 ALA A N 1
ATOM 639 C CA . ALA A 1 81 ? 3.367 -5.902 -8.717 1.00 82.19 81 ALA A CA 1
ATOM 640 C C . ALA A 1 81 ? 2.551 -4.944 -7.826 1.00 82.19 81 ALA A C 1
ATOM 642 O O . ALA A 1 81 ? 2.621 -3.732 -8.025 1.00 82.19 81 ALA A O 1
ATOM 643 N N . GLY A 1 82 ? 1.778 -5.474 -6.870 1.00 89.88 82 GLY A N 1
ATOM 644 C CA . GLY A 1 82 ? 0.935 -4.689 -5.971 1.00 89.88 82 GLY A CA 1
ATOM 645 C C . GLY A 1 82 ? -0.395 -5.368 -5.651 1.00 89.88 82 GLY A C 1
ATOM 646 O O . GLY A 1 82 ? -0.462 -6.589 -5.500 1.00 89.88 82 GLY A O 1
ATOM 647 N N . CYS A 1 83 ? -1.463 -4.573 -5.550 1.00 94.38 83 CYS A N 1
ATOM 648 C CA . CYS A 1 83 ? -2.807 -5.042 -5.221 1.00 94.38 83 CYS A CA 1
ATOM 649 C C . CYS A 1 83 ? -3.796 -4.824 -6.348 1.00 94.38 83 CYS A C 1
ATOM 651 O O . CYS A 1 83 ? -4.070 -3.691 -6.731 1.00 94.38 83 CYS A O 1
ATOM 653 N N . HIS A 1 84 ? -4.397 -5.910 -6.818 1.00 95.38 84 HIS A N 1
ATOM 654 C CA . HIS A 1 84 ? -5.454 -5.842 -7.809 1.00 95.38 84 HIS A CA 1
ATOM 655 C C . HIS A 1 84 ? -6.821 -5.712 -7.156 1.00 95.38 84 HIS A C 1
ATOM 657 O O . HIS A 1 84 ? -7.120 -6.373 -6.153 1.00 95.38 84 HIS A O 1
ATOM 663 N N . ARG A 1 85 ? -7.689 -4.928 -7.800 1.00 95.12 85 ARG A N 1
ATOM 664 C CA . ARG A 1 85 ? -9.094 -4.742 -7.406 1.00 95.12 85 ARG A CA 1
ATOM 665 C C . ARG A 1 85 ? -9.240 -4.276 -5.950 1.00 95.12 85 ARG A C 1
ATOM 667 O O . ARG A 1 85 ? -10.199 -4.670 -5.278 1.00 95.12 85 ARG A O 1
ATOM 674 N N . ALA A 1 86 ? -8.293 -3.461 -5.496 1.00 95.88 86 ALA A N 1
ATOM 675 C CA . ALA A 1 86 ? -8.260 -2.839 -4.188 1.00 95.88 86 ALA A CA 1
ATOM 676 C C . ALA A 1 86 ? -9.492 -1.950 -3.981 1.00 95.88 86 ALA A C 1
ATOM 678 O O . ALA A 1 86 ? -9.861 -1.162 -4.853 1.00 95.88 86 ALA A O 1
ATOM 679 N N . VAL A 1 87 ? -10.130 -2.071 -2.821 1.00 95.50 87 VAL A N 1
ATOM 680 C CA . VAL A 1 87 ? -11.236 -1.210 -2.394 1.00 95.50 87 VAL A CA 1
ATOM 681 C C . VAL A 1 87 ? -11.163 -0.962 -0.901 1.00 95.50 87 VAL A C 1
ATOM 683 O O . VAL A 1 87 ? -10.821 -1.856 -0.125 1.00 95.50 87 VAL A O 1
ATOM 686 N N . PHE A 1 88 ? -11.506 0.258 -0.507 1.00 93.12 88 PHE A N 1
ATOM 687 C CA . PHE A 1 88 ? -11.632 0.628 0.892 1.00 93.12 88 PHE A CA 1
ATOM 688 C C . PHE A 1 88 ? -12.816 -0.108 1.535 1.00 93.12 88 PHE A C 1
ATOM 690 O O . PHE A 1 88 ? -13.929 -0.060 1.009 1.00 93.12 88 PHE A O 1
ATOM 697 N N . ILE A 1 89 ? -12.577 -0.787 2.659 1.00 87.12 89 ILE A N 1
ATOM 698 C CA . ILE A 1 89 ? -13.620 -1.514 3.411 1.00 87.12 89 ILE A CA 1
ATOM 699 C C . ILE A 1 89 ? -13.987 -0.837 4.737 1.00 87.12 89 ILE A C 1
ATOM 701 O O . ILE A 1 89 ? -15.052 -1.131 5.269 1.00 87.12 89 ILE A O 1
ATOM 705 N N . GLY A 1 90 ? -13.193 0.139 5.199 1.00 67.75 90 GLY A N 1
ATOM 706 C CA . GLY A 1 90 ? -13.405 0.823 6.477 1.00 67.75 90 GLY A CA 1
ATOM 707 C C . GLY A 1 90 ? -13.114 -0.083 7.678 1.00 67.75 90 GLY A C 1
ATOM 708 O O . GLY A 1 90 ? -13.304 -1.292 7.614 1.00 67.75 90 GLY A O 1
ATOM 709 N N . LEU A 1 91 ? -12.632 0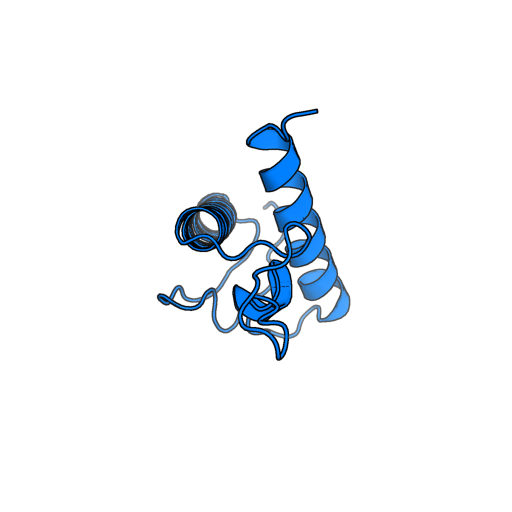.499 8.781 1.00 59.09 91 LEU A N 1
ATOM 710 C CA . LEU A 1 91 ? -12.513 -0.227 10.049 1.00 59.09 91 LEU A CA 1
ATOM 711 C C . LEU A 1 91 ? -13.921 -0.642 10.503 1.00 59.09 91 LEU A C 1
ATOM 713 O O . LEU A 1 91 ? -14.738 0.228 10.816 1.00 59.09 91 LEU A O 1
ATOM 717 N N . GLY A 1 92 ? -14.199 -1.946 10.473 1.00 50.94 92 GLY A N 1
ATOM 718 C CA . GLY A 1 92 ? -15.378 -2.547 11.103 1.00 50.94 92 GLY A CA 1
ATOM 719 C C . GLY A 1 92 ? -15.299 -2.527 12.622 1.00 50.94 92 GLY A C 1
ATOM 720 O O . GLY A 1 92 ? -14.167 -2.533 13.158 1.00 50.94 92 GLY A O 1
#

Foldseek 3Di:
DDQDLVNLLVQLVVQVVVVQVVQPPFFAFDFLCVRQHDFPQDPVRDTDPPGDDDVVSLVSNQVSLVVCVVQQQWDADDDSGGGGRIHGRDRD

Radius of gyration: 14.08 Å; chains: 1; bounding box: 40×24×32 Å

Sequence (92 aa):
MSTTNIEKFNEIVGIIFGKLYESFPLKIDLLSIEIIGEPLQYSDGTYSDELCTTVEDHRFFLDTVDWLMTNGYLAGTMSSAGCHRAVFIGLG

pLDDT: mean 81.47, std 17.88, range [40.28, 96.75]